Protein AF-A0A2T4LPL1-F1 (afdb_monomer_lite)

Radius of gyration: 24.03 Å; chains: 1; bounding box: 44×19×76 Å

pLDDT: mean 80.88, std 15.97, range [49.34, 96.88]

Structure (mmCIF, N/CA/C/O backbone):
data_AF-A0A2T4LPL1-F1
#
_entry.id   AF-A0A2T4LPL1-F1
#
loop_
_atom_site.group_PDB
_atom_site.id
_atom_site.type_symbol
_atom_site.label_atom_id
_atom_site.label_alt_id
_atom_site.label_comp_id
_atom_site.label_asym_id
_atom_site.label_entity_id
_atom_site.label_seq_id
_atom_site.pdbx_PDB_ins_code
_atom_site.Cartn_x
_atom_site.Cartn_y
_atom_site.Cartn_z
_atom_site.occupancy
_atom_site.B_iso_or_equiv
_atom_site.auth_seq_id
_atom_site.auth_comp_id
_atom_site.auth_asym_id
_atom_site.auth_atom_id
_atom_site.pdbx_PDB_model_num
ATOM 1 N N . MET A 1 1 ? 30.374 5.797 -57.521 1.00 53.53 1 MET A N 1
ATOM 2 C CA . MET A 1 1 ? 30.448 6.094 -56.071 1.00 53.53 1 MET A CA 1
ATOM 3 C C . MET A 1 1 ? 29.050 6.026 -55.414 1.00 53.53 1 MET A C 1
ATOM 5 O O . MET A 1 1 ? 28.568 7.021 -54.906 1.00 53.53 1 MET A O 1
ATOM 9 N N . LYS A 1 2 ? 28.344 4.873 -55.466 1.00 53.59 2 LYS A N 1
ATOM 10 C CA . LYS A 1 2 ? 26.930 4.723 -55.003 1.00 53.59 2 LYS A CA 1
ATOM 11 C C . LYS A 1 2 ? 26.683 3.568 -54.007 1.00 53.59 2 LYS A C 1
ATOM 13 O O . LYS A 1 2 ? 25.559 3.380 -53.562 1.00 53.59 2 LYS A O 1
ATOM 18 N N . ARG A 1 3 ? 27.708 2.780 -53.649 1.00 49.34 3 ARG A N 1
ATOM 19 C CA . ARG A 1 3 ? 27.549 1.581 -52.792 1.00 49.34 3 ARG A CA 1
ATOM 20 C C . ARG A 1 3 ? 27.564 1.861 -51.284 1.00 49.34 3 ARG A C 1
ATOM 22 O O . ARG A 1 3 ? 26.988 1.089 -50.532 1.00 49.34 3 ARG A O 1
ATOM 29 N N . ILE A 1 4 ? 28.149 2.977 -50.852 1.00 55.69 4 ILE A N 1
ATOM 30 C CA . ILE A 1 4 ? 28.317 3.318 -49.428 1.00 55.69 4 ILE A CA 1
ATOM 31 C C . ILE A 1 4 ? 27.037 3.837 -48.744 1.00 55.69 4 ILE A C 1
ATOM 33 O O . ILE A 1 4 ? 26.907 3.701 -47.535 1.00 55.69 4 ILE A O 1
ATOM 37 N N . SER A 1 5 ? 26.046 4.342 -49.491 1.00 54.69 5 SER A N 1
ATOM 38 C CA . SER A 1 5 ? 24.776 4.834 -48.915 1.00 54.69 5 SER A CA 1
ATOM 39 C C . SER A 1 5 ? 23.765 3.716 -48.598 1.00 54.69 5 SER A C 1
ATOM 41 O O . SER A 1 5 ? 22.943 3.868 -47.696 1.00 54.69 5 SER A O 1
ATOM 43 N N . LYS A 1 6 ? 23.831 2.570 -49.293 1.00 52.88 6 LYS A N 1
ATOM 44 C CA . LYS A 1 6 ? 22.852 1.478 -49.130 1.00 52.88 6 LYS A CA 1
ATOM 45 C C . LYS A 1 6 ? 23.098 0.630 -47.872 1.00 52.88 6 LYS A C 1
ATOM 47 O O . LYS A 1 6 ? 22.161 0.034 -47.355 1.00 52.88 6 LYS A O 1
ATOM 52 N N . ILE A 1 7 ? 24.333 0.624 -47.360 1.00 57.59 7 ILE A N 1
ATOM 53 C CA . ILE A 1 7 ? 24.723 -0.096 -46.133 1.00 57.59 7 ILE A CA 1
ATOM 54 C C . ILE A 1 7 ? 24.191 0.634 -44.886 1.00 57.59 7 ILE A C 1
ATOM 56 O O . ILE A 1 7 ? 23.718 -0.005 -43.954 1.00 57.59 7 ILE A O 1
ATOM 60 N N . GLY A 1 8 ? 24.175 1.974 -44.902 1.00 55.62 8 GLY A N 1
ATOM 61 C CA . GLY A 1 8 ? 23.608 2.776 -43.814 1.00 55.62 8 GLY A CA 1
ATOM 62 C C . GLY A 1 8 ? 22.090 2.629 -43.680 1.00 55.62 8 GLY A C 1
ATOM 63 O O . GLY A 1 8 ? 21.588 2.540 -42.573 1.00 55.62 8 GLY A O 1
ATOM 64 N N . SER A 1 9 ? 21.341 2.534 -44.782 1.00 59.78 9 SER A N 1
ATOM 65 C CA . SER A 1 9 ? 19.869 2.493 -44.728 1.00 59.78 9 SER A CA 1
ATOM 66 C C . SER A 1 9 ? 19.289 1.186 -44.172 1.00 59.78 9 SER A C 1
ATOM 68 O O . SER A 1 9 ? 18.232 1.229 -43.548 1.00 59.78 9 SER A O 1
ATOM 70 N N . ASN A 1 10 ? 19.937 0.037 -44.402 1.00 61.34 10 ASN A N 1
ATOM 71 C CA . ASN A 1 10 ? 19.416 -1.258 -43.945 1.00 61.34 10 ASN A CA 1
ATOM 72 C C . ASN A 1 10 ? 19.656 -1.456 -42.440 1.00 61.34 10 ASN A C 1
ATOM 74 O O . ASN A 1 10 ? 18.750 -1.844 -41.711 1.00 61.34 10 ASN A O 1
ATOM 78 N N . ASN A 1 11 ? 20.845 -1.071 -41.963 1.00 61.97 11 ASN A N 1
ATOM 79 C CA . ASN A 1 11 ? 21.197 -1.169 -40.548 1.00 61.97 11 ASN A CA 1
ATOM 80 C C . ASN A 1 11 ? 20.360 -0.222 -39.678 1.00 61.97 11 ASN A C 1
ATOM 82 O O . ASN A 1 11 ? 20.019 -0.580 -38.561 1.00 61.97 11 ASN A O 1
ATOM 86 N N . GLN A 1 12 ? 19.991 0.967 -40.168 1.00 61.53 12 GLN A N 1
ATOM 87 C CA . GLN A 1 12 ? 19.166 1.909 -39.394 1.00 61.53 12 GLN A CA 1
ATOM 88 C C . GLN A 1 12 ? 17.736 1.385 -39.197 1.00 61.53 12 GLN A C 1
ATOM 90 O O . GLN A 1 12 ? 17.194 1.490 -38.103 1.00 61.53 12 GLN A O 1
ATOM 95 N N . HIS A 1 13 ? 17.153 0.748 -40.217 1.00 61.06 13 HIS A N 1
ATOM 96 C CA . HIS A 1 13 ? 15.843 0.103 -40.096 1.00 61.06 13 HIS A CA 1
ATOM 97 C C . HIS A 1 13 ? 15.888 -1.129 -39.182 1.00 61.06 13 HIS A C 1
ATOM 99 O O . HIS A 1 13 ? 14.967 -1.350 -38.402 1.00 61.06 13 HIS A O 1
ATOM 105 N N . GLU A 1 14 ? 16.954 -1.927 -39.249 1.00 61.69 14 GLU A N 1
ATOM 106 C CA . GLU A 1 14 ? 17.105 -3.130 -38.426 1.00 61.69 14 GLU A CA 1
ATOM 107 C C . GLU A 1 14 ? 17.380 -2.794 -36.949 1.00 61.69 14 GLU A C 1
ATOM 109 O O . GLU A 1 14 ? 16.790 -3.405 -36.056 1.00 61.69 14 GLU A O 1
ATOM 114 N N . VAL A 1 15 ? 18.196 -1.767 -36.682 1.00 64.00 15 VAL A N 1
ATOM 115 C CA . VAL A 1 15 ? 18.446 -1.244 -35.330 1.00 64.00 15 VAL A CA 1
ATOM 116 C C . VAL A 1 15 ? 17.180 -0.609 -34.751 1.00 64.00 15 VAL A C 1
ATOM 118 O O . VAL A 1 15 ? 16.855 -0.882 -33.600 1.00 64.00 15 VAL A O 1
ATOM 121 N N . ASP A 1 16 ? 16.410 0.156 -35.531 1.00 62.66 16 ASP A N 1
ATOM 122 C CA . ASP A 1 16 ? 15.146 0.750 -35.069 1.00 62.66 16 ASP A CA 1
ATOM 123 C C . ASP A 1 16 ? 14.080 -0.320 -34.759 1.00 62.66 16 ASP A C 1
ATOM 125 O O . ASP A 1 16 ? 13.405 -0.269 -33.730 1.00 62.66 16 ASP A O 1
ATOM 129 N N . LEU A 1 17 ? 13.985 -1.374 -35.580 1.00 63.50 17 LEU A N 1
ATOM 130 C CA . LEU A 1 17 ? 13.080 -2.504 -35.335 1.00 63.50 17 LEU A CA 1
ATOM 131 C C . LEU A 1 17 ? 13.454 -3.305 -34.077 1.00 63.50 17 LEU A C 1
ATOM 133 O O . LEU A 1 17 ? 12.564 -3.735 -33.333 1.00 63.50 17 LEU A O 1
ATOM 137 N N . GLN A 1 18 ? 14.750 -3.499 -33.813 1.00 63.34 18 GLN A N 1
ATOM 138 C CA . GLN A 1 18 ? 15.221 -4.166 -32.595 1.00 63.34 18 GLN A CA 1
ATOM 139 C C . GLN A 1 18 ? 15.038 -3.285 -31.352 1.00 63.34 18 GLN A C 1
ATOM 141 O O . GLN A 1 18 ? 14.510 -3.760 -30.344 1.00 63.34 18 GLN A O 1
ATOM 146 N N . MET A 1 19 ? 15.377 -1.996 -31.434 1.00 64.50 19 MET A N 1
ATOM 147 C CA . MET A 1 19 ? 15.178 -1.024 -30.351 1.00 64.50 19 MET A CA 1
ATOM 148 C C . MET A 1 19 ? 13.697 -0.899 -29.989 1.00 64.50 19 MET A C 1
ATOM 150 O O . MET A 1 19 ? 13.337 -0.925 -28.814 1.00 64.50 19 MET A O 1
ATOM 154 N N . ARG A 1 20 ? 12.810 -0.864 -30.987 1.00 63.38 20 ARG A N 1
ATOM 155 C CA . ARG A 1 20 ? 11.361 -0.836 -30.780 1.00 63.38 20 ARG A CA 1
ATOM 156 C C . ARG A 1 20 ? 10.854 -2.098 -30.082 1.00 63.38 20 ARG A C 1
ATOM 158 O O . ARG A 1 20 ? 10.094 -1.983 -29.123 1.00 63.38 20 ARG A O 1
ATOM 165 N N . HIS A 1 21 ? 11.297 -3.291 -30.482 1.00 63.16 21 HIS A N 1
ATOM 166 C CA . HIS A 1 21 ? 10.912 -4.531 -29.795 1.00 63.16 21 HIS A CA 1
ATOM 167 C C . HIS A 1 21 ? 11.417 -4.605 -28.347 1.00 63.16 21 HIS A C 1
ATOM 169 O O . HIS A 1 21 ? 10.686 -5.067 -27.469 1.00 63.16 21 HIS A O 1
ATOM 175 N N . VAL A 1 22 ? 12.641 -4.148 -28.080 1.00 6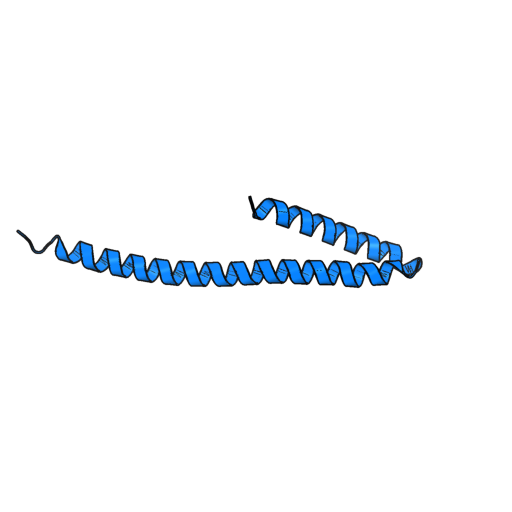6.00 22 VAL A N 1
ATOM 176 C CA . VAL A 1 22 ? 13.221 -4.137 -26.729 1.00 66.00 22 VAL A CA 1
ATOM 177 C C . VAL A 1 22 ? 12.509 -3.116 -25.835 1.00 66.00 22 VAL A C 1
ATOM 179 O O . VAL A 1 22 ? 12.078 -3.469 -24.737 1.00 66.00 22 VAL A O 1
ATOM 182 N N . THR A 1 23 ? 12.270 -1.898 -26.327 1.00 65.19 23 THR A N 1
ATOM 183 C CA . THR A 1 23 ? 11.522 -0.857 -25.604 1.00 65.19 23 THR A CA 1
ATOM 184 C C . THR A 1 23 ? 10.089 -1.295 -25.281 1.00 65.19 23 THR A C 1
ATOM 186 O O . THR A 1 23 ? 9.616 -1.059 -24.169 1.00 65.19 23 THR A O 1
ATOM 189 N N . ILE A 1 24 ? 9.407 -2.001 -26.194 1.00 67.06 24 ILE A N 1
ATOM 190 C CA . ILE A 1 24 ? 8.059 -2.544 -25.945 1.00 67.06 24 ILE A CA 1
ATOM 191 C C . ILE A 1 24 ? 8.084 -3.609 -24.838 1.00 67.06 24 ILE A C 1
ATOM 193 O O . ILE A 1 24 ? 7.229 -3.586 -23.951 1.00 67.06 24 ILE A O 1
ATOM 197 N N . LYS A 1 25 ? 9.066 -4.522 -24.844 1.00 68.94 25 LYS A N 1
ATOM 198 C CA . LYS A 1 25 ? 9.190 -5.560 -23.804 1.00 68.94 25 LYS A CA 1
ATOM 199 C C . LYS A 1 25 ? 9.479 -4.968 -22.427 1.00 68.94 25 LYS A C 1
ATOM 201 O O . LYS A 1 25 ? 8.864 -5.380 -21.446 1.00 68.94 25 LYS A O 1
ATOM 206 N N . ILE A 1 26 ? 10.371 -3.982 -22.360 1.00 72.06 26 ILE A N 1
ATOM 207 C CA . ILE A 1 26 ? 10.714 -3.292 -21.114 1.00 72.06 26 ILE A CA 1
ATOM 208 C C . ILE A 1 26 ? 9.483 -2.543 -20.586 1.00 72.06 26 ILE A C 1
ATOM 210 O O . ILE A 1 26 ? 9.067 -2.769 -19.451 1.00 72.06 26 ILE A O 1
ATOM 214 N N . SER A 1 27 ? 8.822 -1.744 -21.430 1.00 80.00 27 SER A N 1
ATOM 215 C CA . SER A 1 27 ? 7.593 -1.019 -21.079 1.00 80.00 27 SER A CA 1
ATOM 216 C C . SER A 1 27 ? 6.484 -1.937 -20.549 1.00 80.00 27 SER A C 1
ATOM 218 O O . SER A 1 27 ? 5.824 -1.596 -19.566 1.00 80.00 27 SER A O 1
ATOM 220 N N . ALA A 1 28 ? 6.300 -3.120 -21.144 1.00 80.06 28 ALA A N 1
ATOM 221 C CA . ALA A 1 28 ? 5.288 -4.080 -20.708 1.00 80.06 28 ALA A CA 1
ATOM 222 C C . ALA A 1 28 ? 5.532 -4.595 -19.278 1.00 80.06 28 ALA A C 1
ATOM 224 O O . ALA A 1 28 ? 4.590 -4.680 -18.490 1.00 80.06 28 ALA A O 1
ATOM 225 N N . ILE A 1 29 ? 6.788 -4.882 -18.923 1.00 83.31 29 ILE A N 1
ATOM 226 C CA . ILE A 1 29 ? 7.163 -5.333 -17.575 1.00 83.31 29 ILE A CA 1
ATOM 227 C C . ILE A 1 29 ? 6.940 -4.209 -16.555 1.00 83.31 29 ILE A C 1
ATOM 229 O O . ILE A 1 29 ? 6.305 -4.434 -15.526 1.00 83.31 29 ILE A O 1
ATOM 233 N N . TYR A 1 30 ? 7.374 -2.982 -16.860 1.00 84.94 30 TYR A N 1
ATOM 234 C CA . TYR A 1 30 ? 7.115 -1.819 -16.001 1.00 84.94 30 TYR A CA 1
ATOM 235 C C . TYR A 1 30 ? 5.616 -1.567 -15.804 1.00 84.94 30 TYR A C 1
ATOM 237 O O . TYR A 1 30 ? 5.174 -1.286 -14.690 1.00 84.94 30 TYR A O 1
ATOM 245 N N . LYS A 1 31 ? 4.815 -1.715 -16.863 1.00 85.50 31 LYS A N 1
ATOM 246 C CA . LYS A 1 31 ? 3.359 -1.559 -16.797 1.00 85.50 31 LYS A CA 1
ATOM 247 C C . LYS A 1 31 ? 2.711 -2.622 -15.907 1.00 85.50 31 LYS A C 1
ATOM 249 O O . LYS A 1 31 ? 1.794 -2.298 -15.156 1.00 85.50 31 LYS A O 1
ATOM 254 N N . LEU A 1 32 ? 3.204 -3.861 -15.951 1.00 89.06 32 LEU A N 1
ATOM 255 C CA . LEU A 1 32 ? 2.742 -4.926 -15.063 1.00 89.06 32 LEU A CA 1
ATOM 256 C C . LEU A 1 32 ? 3.086 -4.6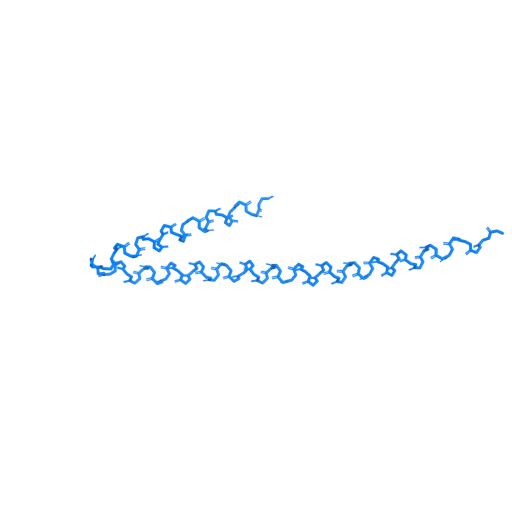23 -13.599 1.00 89.06 32 LEU A C 1
ATOM 258 O O . LEU A 1 32 ? 2.210 -4.719 -12.747 1.00 89.06 32 LEU A O 1
ATOM 262 N N . PHE A 1 33 ? 4.318 -4.194 -13.304 1.00 89.12 33 PHE A N 1
ATOM 263 C CA . PHE A 1 33 ? 4.706 -3.793 -11.946 1.00 89.12 33 PHE A CA 1
ATOM 264 C C . PHE A 1 33 ? 3.881 -2.617 -11.422 1.00 89.12 33 PHE A C 1
ATOM 266 O O . PHE A 1 33 ? 3.477 -2.615 -10.262 1.00 89.12 33 PHE A O 1
ATOM 273 N N . TYR A 1 34 ? 3.585 -1.635 -12.274 1.00 86.75 34 TYR A N 1
ATOM 274 C CA . TYR A 1 34 ? 2.713 -0.521 -11.914 1.00 86.75 34 TYR A CA 1
ATOM 275 C C . TYR A 1 34 ? 1.299 -1.004 -11.555 1.00 86.75 34 TYR A C 1
ATOM 277 O O . TYR A 1 34 ? 0.767 -0.638 -10.512 1.00 86.75 34 TYR A O 1
ATOM 285 N N . GLN A 1 35 ? 0.722 -1.897 -12.364 1.00 90.19 35 GLN A N 1
ATOM 286 C CA . GLN A 1 35 ? -0.586 -2.495 -12.086 1.00 90.19 35 GLN A CA 1
ATOM 287 C C . GLN A 1 35 ? -0.582 -3.343 -10.801 1.00 90.19 35 GLN A C 1
ATOM 289 O O . GLN A 1 35 ? -1.550 -3.328 -10.043 1.00 90.19 35 GLN A O 1
ATOM 294 N N . LEU A 1 36 ? 0.501 -4.081 -10.538 1.00 93.06 36 LEU A N 1
ATOM 295 C CA . LEU A 1 36 ? 0.656 -4.871 -9.315 1.00 93.06 36 LEU A CA 1
ATOM 296 C C . LEU A 1 36 ? 0.768 -3.987 -8.069 1.00 93.06 36 LEU A C 1
ATOM 298 O O . LEU A 1 36 ? 0.192 -4.334 -7.043 1.00 93.06 36 LEU A O 1
ATOM 302 N N . ASN A 1 37 ? 1.447 -2.840 -8.152 1.00 91.88 37 ASN A N 1
ATOM 303 C CA . ASN A 1 37 ? 1.478 -1.866 -7.059 1.00 91.88 37 ASN A CA 1
ATOM 304 C C . ASN A 1 37 ? 0.077 -1.336 -6.728 1.00 91.88 37 ASN A C 1
ATOM 306 O O . ASN A 1 37 ? -0.248 -1.177 -5.553 1.00 91.88 37 ASN A O 1
ATOM 310 N N . ASP A 1 38 ? -0.766 -1.112 -7.737 1.00 90.88 38 ASP A N 1
ATOM 311 C CA . ASP A 1 38 ? -2.158 -0.690 -7.535 1.00 90.88 38 ASP A CA 1
ATOM 312 C C . ASP A 1 38 ? -2.996 -1.786 -6.863 1.00 90.88 38 ASP A C 1
ATOM 314 O O . ASP A 1 38 ? -3.808 -1.508 -5.981 1.00 90.88 38 ASP A O 1
ATOM 318 N N . LEU A 1 39 ? -2.774 -3.046 -7.242 1.00 94.88 39 LEU A N 1
ATOM 319 C CA . LEU A 1 39 ? -3.427 -4.187 -6.606 1.00 94.88 39 LEU A CA 1
ATOM 320 C C . LEU A 1 39 ? -2.972 -4.354 -5.150 1.00 94.88 39 LEU A C 1
ATOM 322 O O . LEU A 1 39 ? -3.805 -4.531 -4.262 1.00 94.88 39 LEU A O 1
ATOM 326 N N . LEU A 1 40 ? -1.663 -4.262 -4.896 1.00 93.88 40 LEU A N 1
ATOM 327 C CA . LEU A 1 40 ? -1.086 -4.350 -3.556 1.00 93.88 40 LEU A CA 1
ATOM 328 C C . LEU A 1 40 ? -1.629 -3.241 -2.649 1.00 93.88 40 LEU A C 1
ATOM 330 O O . LEU A 1 40 ? -1.990 -3.512 -1.506 1.00 93.88 40 LEU A O 1
ATOM 334 N N . LEU A 1 41 ? -1.751 -2.019 -3.177 1.00 94.38 41 LEU A N 1
ATOM 335 C CA . LEU A 1 41 ? -2.376 -0.895 -2.485 1.00 94.38 41 LEU A CA 1
ATOM 336 C C . LEU A 1 41 ? -3.809 -1.231 -2.047 1.00 94.38 41 LEU A C 1
ATOM 338 O O . LEU A 1 41 ? -4.168 -1.028 -0.888 1.00 94.38 41 LEU A O 1
ATOM 342 N N . GLY A 1 42 ? -4.613 -1.779 -2.963 1.00 94.94 42 GLY A N 1
ATOM 343 C CA . GLY A 1 42 ? -5.980 -2.207 -2.668 1.00 94.94 42 GLY A CA 1
ATOM 344 C C . GLY A 1 42 ? -6.040 -3.290 -1.589 1.00 94.94 42 GLY A C 1
ATOM 345 O O . GLY A 1 42 ? -6.879 -3.217 -0.695 1.00 94.94 42 GLY A O 1
ATOM 346 N N . ILE A 1 43 ? -5.120 -4.256 -1.623 1.00 96.69 43 ILE A N 1
ATOM 347 C CA . ILE A 1 43 ? -5.029 -5.327 -0.619 1.00 96.69 43 ILE A CA 1
ATOM 348 C C . ILE A 1 43 ? -4.654 -4.767 0.758 1.00 96.69 43 ILE A C 1
ATOM 350 O O . ILE A 1 43 ? -5.281 -5.138 1.749 1.00 96.69 43 ILE A O 1
ATOM 35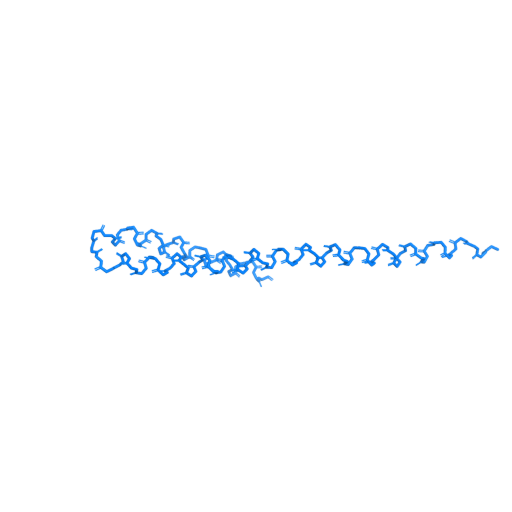4 N N . ILE A 1 44 ? -3.677 -3.858 0.837 1.00 95.62 44 ILE A N 1
ATOM 355 C CA . ILE A 1 44 ? -3.274 -3.215 2.099 1.00 95.62 44 ILE A CA 1
ATOM 356 C C . ILE A 1 44 ? -4.454 -2.463 2.713 1.00 95.62 44 ILE A C 1
ATOM 358 O O . ILE A 1 44 ? -4.729 -2.636 3.901 1.00 95.62 44 ILE A O 1
ATOM 362 N N . PHE A 1 45 ? -5.177 -1.673 1.913 1.00 95.56 45 PHE A N 1
ATOM 363 C CA . PHE A 1 45 ? -6.360 -0.970 2.401 1.00 95.56 45 PHE A CA 1
ATOM 364 C C . PHE A 1 45 ? -7.456 -1.933 2.844 1.00 95.56 45 PHE A C 1
ATOM 366 O O . PHE A 1 45 ? -8.014 -1.729 3.915 1.00 95.56 45 PHE A O 1
ATOM 373 N N . LEU A 1 46 ? -7.712 -3.000 2.081 1.00 96.88 46 LEU A N 1
ATOM 374 C CA . LEU A 1 46 ? -8.714 -4.007 2.420 1.00 96.88 46 LEU A CA 1
ATOM 375 C C . LEU A 1 46 ? -8.400 -4.698 3.756 1.00 96.88 46 LEU A C 1
ATOM 377 O O . LEU A 1 46 ? -9.265 -4.786 4.628 1.00 96.88 46 LEU A O 1
ATOM 381 N N . ILE A 1 47 ? -7.157 -5.147 3.946 1.00 96.12 47 ILE A N 1
ATOM 382 C CA . ILE A 1 47 ? -6.706 -5.764 5.202 1.00 96.12 47 ILE A CA 1
ATOM 383 C C . ILE A 1 47 ? -6.787 -4.751 6.348 1.00 96.12 47 ILE A C 1
ATOM 385 O O . ILE A 1 47 ? -7.334 -5.061 7.405 1.00 96.12 47 ILE A O 1
ATOM 389 N N . GLY A 1 48 ? -6.304 -3.525 6.126 1.00 94.50 48 GLY A N 1
ATOM 390 C CA . GLY A 1 48 ? -6.383 -2.440 7.101 1.00 94.50 48 GLY A CA 1
ATOM 391 C C . GLY A 1 48 ? -7.819 -2.163 7.545 1.00 94.50 48 GLY A C 1
ATOM 392 O O . GLY A 1 48 ? -8.062 -2.044 8.743 1.00 94.50 48 GLY A O 1
ATOM 393 N N . SER A 1 49 ? -8.789 -2.155 6.621 1.00 95.25 49 SER A N 1
ATOM 394 C CA . SER A 1 49 ? -10.209 -1.988 6.959 1.00 95.25 49 SER A CA 1
ATOM 395 C C . SER A 1 49 ? -10.741 -3.067 7.899 1.00 95.25 49 SER A C 1
ATOM 397 O O . SER A 1 49 ? -11.529 -2.742 8.782 1.00 95.25 49 SER A O 1
ATOM 399 N N . PHE A 1 50 ? -10.276 -4.316 7.796 1.00 96.25 50 PHE A N 1
ATOM 400 C CA . PHE A 1 50 ? -10.666 -5.344 8.764 1.00 96.25 50 P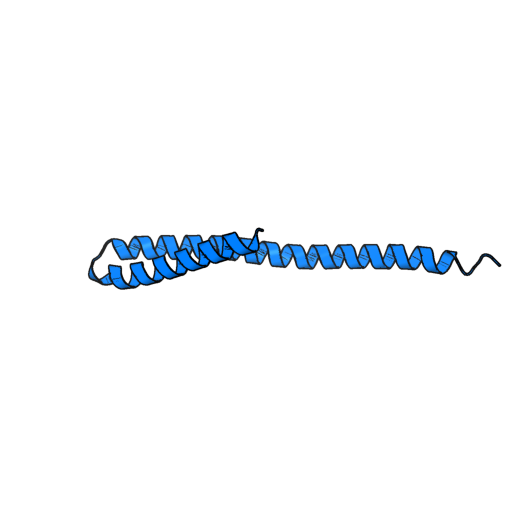HE A CA 1
ATOM 401 C C . PHE A 1 50 ? -10.113 -5.071 10.167 1.00 96.25 50 PHE A C 1
ATOM 403 O O . PHE A 1 50 ? -10.782 -5.353 11.158 1.00 96.25 50 PHE A O 1
ATOM 410 N N . PHE A 1 51 ? -8.917 -4.488 10.268 1.00 94.31 51 PHE A N 1
ATOM 411 C CA . PHE A 1 51 ? -8.297 -4.167 11.556 1.00 94.31 51 PHE A CA 1
ATOM 412 C C . PHE A 1 51 ? -8.992 -3.012 12.286 1.00 94.31 51 PHE A C 1
ATOM 414 O O . PHE A 1 51 ? -8.877 -2.923 13.506 1.00 94.31 51 PHE A O 1
ATOM 421 N N . PHE A 1 52 ? -9.750 -2.169 11.581 1.00 93.38 52 PHE A N 1
ATOM 422 C CA . PHE A 1 52 ? -10.546 -1.102 12.195 1.00 93.38 52 PHE A CA 1
ATOM 423 C C . PHE A 1 52 ? -11.813 -1.599 12.914 1.00 93.38 52 PHE A C 1
ATOM 425 O O . PHE A 1 52 ? -12.424 -0.825 13.645 1.00 93.38 52 PHE A O 1
ATOM 432 N N . PHE A 1 53 ? -12.213 -2.869 12.758 1.00 95.25 53 PHE A N 1
ATOM 433 C CA . PHE A 1 53 ? -13.399 -3.413 13.441 1.00 95.25 53 PHE A CA 1
ATOM 434 C C . PHE A 1 53 ? -13.181 -3.752 14.921 1.00 95.25 53 PHE A C 1
ATOM 436 O O . PHE A 1 53 ? -14.150 -4.024 15.627 1.00 95.25 53 PHE A O 1
ATOM 443 N N . ASN A 1 54 ? -11.938 -3.768 15.404 1.00 93.00 54 ASN A N 1
ATOM 444 C CA . ASN A 1 54 ? -11.618 -4.098 16.789 1.00 93.00 54 ASN A CA 1
ATOM 445 C C . ASN A 1 54 ? -10.575 -3.118 17.338 1.00 93.00 54 ASN A C 1
ATOM 447 O O . ASN A 1 54 ? -9.511 -2.950 16.747 1.00 93.00 54 ASN A O 1
ATOM 451 N N . GLU A 1 55 ? -10.855 -2.518 18.498 1.00 93.19 55 GLU A N 1
ATOM 452 C CA . GLU A 1 55 ? -9.983 -1.529 19.150 1.00 93.19 55 GLU A CA 1
ATOM 453 C C . GLU A 1 55 ? -8.544 -2.024 19.348 1.00 93.19 55 GLU A C 1
ATOM 455 O O . GLU A 1 55 ? -7.597 -1.261 19.162 1.00 93.19 55 GLU A O 1
ATOM 460 N N . SER A 1 56 ? -8.363 -3.314 19.653 1.00 95.00 56 SER A N 1
ATOM 461 C CA . SER A 1 56 ? -7.035 -3.912 19.855 1.00 95.00 56 SER A CA 1
ATOM 462 C C . SER A 1 56 ?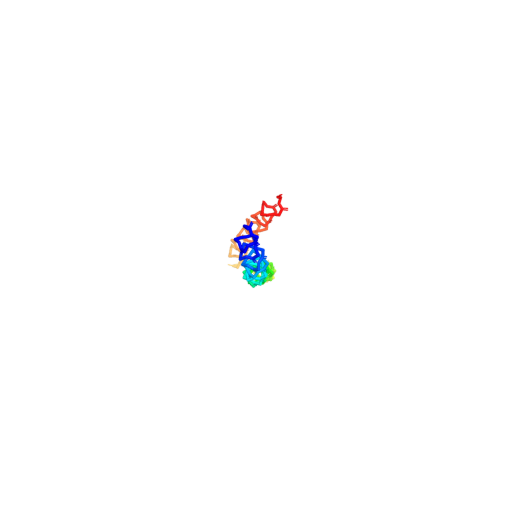 -6.192 -3.972 18.574 1.00 95.00 56 SER A C 1
ATOM 464 O O . SER A 1 56 ? -4.962 -3.951 18.642 1.00 95.00 56 SER A O 1
ATOM 466 N N . THR A 1 57 ? -6.830 -4.008 17.401 1.00 95.88 57 THR A N 1
ATOM 467 C CA . THR A 1 57 ? -6.159 -4.066 16.093 1.00 95.88 57 THR A CA 1
ATOM 468 C C . THR A 1 57 ? -6.130 -2.723 15.370 1.00 95.88 57 THR A C 1
ATOM 470 O O . THR A 1 57 ? -5.336 -2.556 14.442 1.00 95.88 57 THR A O 1
ATOM 473 N N . THR A 1 58 ? -6.914 -1.737 15.815 1.00 96.38 58 THR A N 1
ATOM 474 C CA . THR A 1 58 ? -7.016 -0.404 15.200 1.00 96.38 58 THR A CA 1
ATOM 475 C C . THR A 1 58 ? -5.666 0.300 15.068 1.00 96.38 58 THR A C 1
ATOM 477 O O . THR A 1 58 ? -5.419 0.961 14.059 1.00 96.38 58 THR A O 1
ATOM 480 N N . PHE A 1 59 ? -4.751 0.130 16.028 1.00 96.50 59 PHE A N 1
ATOM 481 C CA . PHE A 1 59 ? -3.399 0.690 15.922 1.00 96.50 59 PHE A CA 1
ATOM 482 C C . PHE A 1 59 ? -2.647 0.149 14.693 1.00 96.50 59 PHE A C 1
ATOM 484 O O . PHE A 1 59 ? -2.121 0.919 13.889 1.00 96.50 59 PHE A O 1
ATOM 491 N N . TYR A 1 60 ? -2.668 -1.170 14.486 1.00 96.00 60 TYR A N 1
A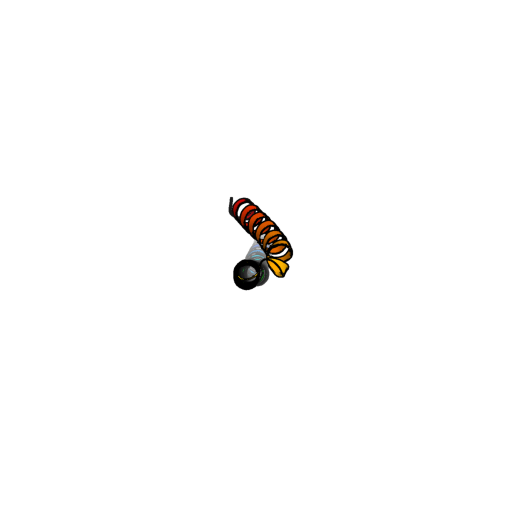TOM 492 C CA . TYR A 1 60 ? -2.066 -1.804 13.311 1.00 96.00 60 TYR A CA 1
ATOM 493 C C . TYR A 1 60 ? -2.796 -1.426 12.016 1.00 96.00 60 TYR A C 1
ATOM 495 O O . TYR A 1 60 ? -2.150 -1.171 10.999 1.00 96.00 60 TYR A O 1
ATOM 503 N N . GLY A 1 61 ? -4.130 -1.331 12.060 1.00 96.31 61 GLY A N 1
ATOM 504 C CA . GLY A 1 61 ? -4.941 -0.849 10.939 1.00 96.31 61 GLY A CA 1
ATOM 505 C C . GLY A 1 61 ? -4.564 0.573 10.525 1.00 96.31 61 GLY A C 1
ATOM 506 O O . GLY A 1 61 ? -4.427 0.861 9.339 1.00 96.31 61 GLY A O 1
ATOM 507 N N . THR A 1 62 ? -4.285 1.438 11.501 1.00 96.62 62 THR A N 1
ATOM 508 C CA . THR A 1 62 ? -3.852 2.822 11.274 1.00 96.62 62 THR A CA 1
ATOM 509 C C . THR A 1 62 ? -2.491 2.878 10.585 1.00 96.62 62 THR A C 1
ATOM 511 O O . THR A 1 62 ? -2.328 3.625 9.624 1.00 96.62 62 THR A O 1
ATOM 514 N N . ILE A 1 63 ? -1.526 2.052 11.005 1.00 96.75 63 ILE A N 1
ATOM 515 C CA . ILE A 1 63 ? -0.215 1.967 10.341 1.00 96.75 63 ILE A CA 1
ATOM 516 C C . ILE A 1 63 ? -0.374 1.528 8.879 1.00 96.75 63 ILE A C 1
ATOM 518 O O . ILE A 1 63 ? 0.179 2.171 7.985 1.00 96.75 63 ILE A O 1
ATOM 522 N N . LEU A 1 64 ? -1.165 0.481 8.617 1.00 96.12 64 LEU A N 1
ATOM 523 C CA . LEU A 1 64 ? -1.455 0.019 7.253 1.00 96.12 64 LEU A CA 1
ATOM 524 C C . LEU A 1 64 ? -2.119 1.115 6.411 1.00 96.12 64 LEU A C 1
ATOM 526 O O . LEU A 1 64 ? -1.748 1.317 5.256 1.00 96.12 64 LEU A O 1
ATOM 530 N N . PHE A 1 65 ? -3.052 1.862 7.000 1.00 95.06 65 PHE A N 1
ATOM 531 C CA . PHE A 1 65 ? -3.743 2.961 6.333 1.00 95.06 65 PHE A CA 1
ATOM 532 C C . PHE A 1 65 ? -2.798 4.116 5.973 1.00 95.06 65 PHE A C 1
ATOM 534 O O . PHE A 1 65 ? -2.874 4.655 4.868 1.00 95.06 65 PHE A O 1
ATOM 541 N N . VAL A 1 66 ? -1.872 4.477 6.867 1.00 96.69 66 VAL A N 1
ATOM 542 C CA . VAL A 1 66 ? -0.852 5.507 6.607 1.00 96.69 66 VAL A CA 1
ATOM 543 C C . VAL A 1 66 ? 0.098 5.060 5.496 1.00 96.69 66 VAL A C 1
ATOM 545 O O . VAL A 1 66 ? 0.340 5.824 4.562 1.00 96.69 66 VAL A O 1
ATOM 548 N N . ILE A 1 67 ? 0.587 3.815 5.544 1.00 95.81 67 ILE A N 1
ATOM 549 C CA . ILE A 1 67 ? 1.453 3.251 4.496 1.00 95.81 67 ILE A CA 1
ATOM 550 C C . ILE A 1 67 ? 0.732 3.260 3.142 1.00 95.81 67 ILE A C 1
ATOM 552 O O . ILE A 1 67 ? 1.282 3.758 2.158 1.00 95.81 67 ILE A O 1
ATOM 556 N N . GLY A 1 68 ? -0.517 2.782 3.096 1.00 94.69 68 GLY A N 1
ATOM 557 C CA . GLY A 1 68 ? -1.340 2.820 1.887 1.00 94.69 68 GLY A CA 1
ATOM 558 C C . GLY A 1 68 ? -1.540 4.249 1.370 1.00 94.69 68 GLY A C 1
ATOM 559 O O . GLY A 1 68 ? -1.384 4.514 0.180 1.00 94.69 68 GLY A O 1
ATOM 560 N N . SER A 1 69 ? -1.789 5.211 2.258 1.00 94.75 69 SER A N 1
ATOM 561 C CA . SER A 1 69 ? -1.959 6.622 1.882 1.00 94.75 69 SER A CA 1
ATOM 562 C C . SER A 1 69 ? -0.694 7.218 1.254 1.00 94.75 69 SER A C 1
ATOM 564 O O . SER A 1 69 ? -0.774 7.897 0.230 1.00 94.75 69 SER A O 1
ATOM 566 N N . ILE A 1 70 ? 0.484 6.921 1.812 1.00 94.69 70 ILE A N 1
ATOM 567 C CA . ILE A 1 70 ? 1.774 7.345 1.246 1.00 94.69 70 ILE A CA 1
ATOM 568 C C . ILE A 1 70 ? 1.999 6.697 -0.126 1.00 94.69 70 ILE A C 1
ATOM 570 O O . ILE A 1 70 ? 2.399 7.374 -1.072 1.00 94.69 70 ILE A O 1
ATOM 574 N N . GLN A 1 71 ? 1.706 5.404 -0.272 1.00 91.81 71 GLN A N 1
ATOM 575 C CA . GLN A 1 71 ? 1.839 4.703 -1.550 1.00 91.81 71 GLN A CA 1
ATOM 576 C C . GLN A 1 71 ? 0.907 5.290 -2.626 1.00 91.81 71 GLN A C 1
ATOM 578 O O . GLN A 1 71 ? 1.323 5.474 -3.773 1.00 91.81 71 GLN A O 1
ATOM 583 N N . MET A 1 72 ? -0.323 5.659 -2.258 1.00 91.50 72 MET A N 1
ATOM 584 C CA . MET A 1 72 ? -1.250 6.363 -3.148 1.00 91.50 72 MET A CA 1
ATOM 585 C C . MET A 1 72 ? -0.709 7.740 -3.562 1.00 91.50 72 MET A C 1
ATOM 587 O O . MET A 1 72 ? -0.852 8.136 -4.719 1.00 91.50 72 MET A O 1
ATOM 591 N N . LEU A 1 73 ? -0.043 8.448 -2.646 1.00 91.31 73 LEU A N 1
ATOM 592 C CA . LEU A 1 73 ? 0.583 9.734 -2.932 1.00 91.31 73 LEU A CA 1
ATOM 593 C C . LEU A 1 73 ? 1.733 9.582 -3.938 1.00 91.31 73 LEU A C 1
ATOM 595 O O . LEU A 1 73 ? 1.741 10.270 -4.957 1.00 91.31 73 LEU A O 1
ATOM 599 N N . ILE A 1 74 ? 2.647 8.632 -3.710 1.00 88.12 74 ILE A N 1
ATOM 600 C CA . ILE A 1 74 ? 3.765 8.327 -4.623 1.00 88.12 74 ILE A CA 1
ATOM 601 C C . ILE A 1 74 ? 3.247 8.017 -6.034 1.00 88.12 74 ILE A C 1
ATOM 603 O O . ILE A 1 74 ? 3.794 8.511 -7.021 1.00 88.12 74 ILE A O 1
ATOM 607 N N . ARG A 1 75 ? 2.155 7.249 -6.148 1.00 83.88 75 ARG A N 1
ATOM 608 C CA . ARG A 1 75 ? 1.537 6.927 -7.441 1.00 83.88 75 ARG A CA 1
ATOM 609 C C . ARG A 1 75 ? 1.128 8.174 -8.229 1.00 83.88 75 ARG A C 1
ATOM 611 O O . ARG A 1 75 ? 1.331 8.203 -9.443 1.00 83.88 75 ARG A O 1
ATOM 618 N N . SER A 1 76 ? 0.555 9.177 -7.563 1.00 82.00 76 SER A N 1
ATOM 619 C CA . SER A 1 76 ? 0.139 10.434 -8.202 1.00 82.00 76 SER A CA 1
ATOM 620 C C . SER A 1 76 ? 1.324 11.240 -8.738 1.00 82.00 76 SER A C 1
ATOM 622 O O . SER A 1 76 ? 1.171 11.929 -9.740 1.00 82.00 76 SER A O 1
ATOM 624 N N . PHE A 1 77 ? 2.511 11.107 -8.136 1.00 80.31 77 PHE A N 1
ATOM 625 C CA . PHE A 1 77 ? 3.724 11.793 -8.594 1.00 80.31 77 PHE A CA 1
ATOM 626 C C . PHE A 1 77 ? 4.391 11.138 -9.810 1.00 80.31 77 PHE A C 1
ATOM 628 O O . PHE A 1 77 ? 5.010 11.834 -10.603 1.00 80.31 77 PHE A O 1
ATOM 635 N N . ILE A 1 78 ? 4.258 9.820 -9.991 1.00 71.69 78 ILE A N 1
ATOM 636 C CA . ILE A 1 78 ? 4.899 9.089 -11.105 1.00 71.69 78 ILE A CA 1
ATOM 637 C C . ILE A 1 78 ? 4.149 9.281 -12.438 1.00 71.69 78 ILE A C 1
ATOM 639 O O . ILE A 1 78 ? 4.683 8.983 -13.503 1.00 71.69 78 ILE A O 1
ATOM 643 N N . LYS A 1 79 ? 2.894 9.742 -12.395 1.00 59.31 79 LYS A N 1
ATOM 644 C CA . LYS A 1 79 ? 2.026 9.882 -13.576 1.00 59.31 79 LYS A CA 1
ATOM 645 C C . LYS A 1 79 ? 1.997 11.288 -14.198 1.00 59.31 79 LYS A C 1
ATOM 647 O O . LYS A 1 79 ? 1.215 11.477 -15.130 1.00 59.31 79 LYS A O 1
ATOM 652 N N . ILE A 1 80 ? 2.797 12.231 -13.691 1.00 50.19 80 ILE A N 1
ATOM 653 C CA . ILE A 1 80 ? 3.037 13.549 -14.309 1.00 50.19 80 ILE A CA 1
ATOM 654 C C . ILE A 1 80 ? 4.225 13.455 -15.270 1.00 50.19 80 ILE A C 1
ATOM 656 O O . ILE A 1 80 ? 4.150 14.098 -16.338 1.00 50.19 80 ILE A O 1
#

InterPro domains:
  IPR025424 YrhK domain [PF14145] (29-79)

Sequence (80 aa):
MKRISKIGSNNQHEVDLQMRHVTIKISAIYKLFYQLNDLLLGIIFLIGSFFFFNESTTFYGTILFVIGSIQMLIRSFIKI

Organism: NCBI:txid29382

Foldseek 3Di:
DPPVVVVVVVVVVVVVVVVVVVVVVVVVVVVVVLVVLVVVLVVLLVVLVVLCVDPVSVVVSVVSVVVSVVSVVVNVVVVD

Secondary structure (DSSP, 8-state):
--SHHHHHHHHHHHHHHHHHHHHHHHHHHHHHHHHHHHHHHHHHHHHHHHHTTSHHHHHHHHHHHHHHHHHHHHHHHHT-